Protein AF-A0A376MGI1-F1 (afdb_monomer_lite)

Organism: Escherichia coli (NCBI:txid562)

Foldseek 3Di:
DDDDDPDDDDDDDPDPVVPPPPPDDDDDDQQNLWDAAPNDIQRLVLLQFALSDDQDDDPDGDDCPPTHGPRLVVVSVVLSVVCVPDPDNCSVVVSVLVSVLRNVCRPDPPNPPPPSDSPDPCSVVVSVVVVVVVD

Radius of gyration: 25.23 Å; chains: 1; bounding box: 72×74×52 Å

Structure (mmCIF, N/CA/C/O backbone):
data_AF-A0A376MGI1-F1
#
_entry.id   AF-A0A376MGI1-F1
#
loop_
_atom_site.group_PDB
_atom_site.id
_atom_site.type_symbol
_atom_site.label_atom_id
_atom_site.label_alt_id
_atom_site.label_comp_id
_atom_site.label_asym_id
_atom_site.label_entity_id
_atom_site.label_seq_id
_atom_site.pdbx_PDB_ins_code
_atom_site.Cartn_x
_atom_site.Cartn_y
_atom_site.Cartn_z
_atom_site.occupancy
_atom_site.B_iso_or_equiv
_atom_site.auth_seq_id
_atom_site.auth_comp_id
_atom_site.auth_asym_id
_atom_site.auth_atom_id
_atom_site.pdbx_PDB_model_num
ATOM 1 N N . MET A 1 1 ? -50.496 -56.665 36.891 1.00 44.97 1 MET A N 1
ATOM 2 C CA . MET A 1 1 ? -49.999 -56.369 35.525 1.00 44.97 1 MET A CA 1
ATOM 3 C C . MET A 1 1 ? -49.171 -55.085 35.557 1.00 44.97 1 MET A C 1
ATOM 5 O O . MET A 1 1 ? -49.685 -54.102 36.083 1.00 44.97 1 MET A O 1
ATOM 9 N N . PRO A 1 2 ? -47.913 -55.064 35.078 1.00 45.12 2 PRO A N 1
ATOM 10 C CA . PRO A 1 2 ? -47.077 -53.864 35.123 1.00 45.12 2 PRO A CA 1
ATOM 11 C C . PRO A 1 2 ? -47.421 -52.908 33.966 1.00 45.12 2 PRO A C 1
ATOM 13 O O . PRO A 1 2 ? -47.577 -53.330 32.823 1.00 45.12 2 PRO A O 1
ATOM 16 N N . LYS A 1 3 ? -47.558 -51.608 34.260 1.00 54.72 3 LYS A N 1
ATOM 17 C CA . LYS A 1 3 ? -47.821 -50.556 33.262 1.00 54.72 3 LYS A CA 1
ATOM 18 C C . LYS A 1 3 ? -46.519 -50.180 32.545 1.00 54.72 3 LYS A C 1
ATOM 20 O O . LYS A 1 3 ? -45.607 -49.636 33.162 1.00 54.72 3 LYS A O 1
ATOM 25 N N . HIS A 1 4 ? -46.447 -50.446 31.242 1.00 54.50 4 HIS A N 1
ATOM 26 C CA . HIS A 1 4 ? -45.302 -50.113 30.394 1.00 54.50 4 HIS A CA 1
ATOM 27 C C . HIS A 1 4 ? -45.277 -48.598 30.115 1.00 54.50 4 HIS A C 1
ATOM 2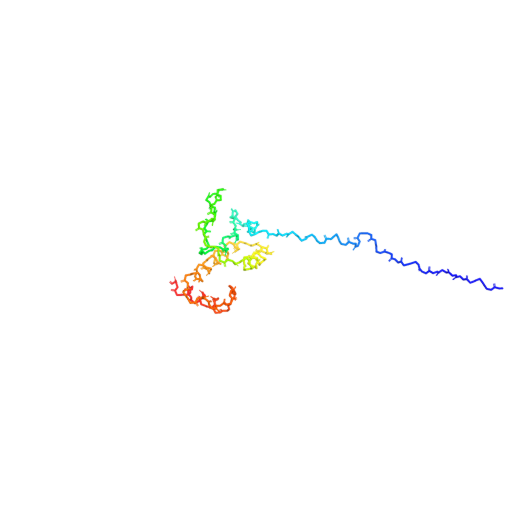9 O O . HIS A 1 4 ? -46.137 -48.070 29.413 1.00 54.50 4 HIS A O 1
ATOM 35 N N . ASN A 1 5 ? -44.314 -47.872 30.685 1.00 57.91 5 ASN A N 1
ATOM 36 C CA . ASN A 1 5 ? -44.209 -46.420 30.530 1.00 57.91 5 ASN A CA 1
ATOM 37 C C . ASN A 1 5 ? -43.333 -46.080 29.310 1.00 57.91 5 ASN A C 1
ATOM 39 O O . ASN A 1 5 ? -42.115 -45.958 29.413 1.00 57.91 5 ASN A O 1
ATOM 43 N N . THR A 1 6 ? -43.933 -45.949 28.127 1.00 62.78 6 THR A N 1
ATOM 44 C CA . THR A 1 6 ? -43.219 -45.592 26.887 1.00 62.78 6 THR A CA 1
ATOM 45 C C . THR A 1 6 ? -43.090 -44.074 26.731 1.00 62.78 6 THR A C 1
ATOM 47 O O . THR A 1 6 ? -43.667 -43.479 25.820 1.00 62.78 6 THR A O 1
ATOM 50 N N . ARG A 1 7 ? -42.324 -43.406 27.601 1.00 62.69 7 ARG A N 1
ATOM 51 C CA . ARG A 1 7 ? -41.911 -42.014 27.344 1.00 62.69 7 ARG A CA 1
ATOM 52 C C . ARG A 1 7 ? -40.651 -42.004 26.481 1.00 62.69 7 ARG A C 1
ATOM 54 O O . ARG A 1 7 ? -39.537 -42.078 26.990 1.00 62.69 7 ARG A O 1
ATOM 61 N N . LYS A 1 8 ? -40.826 -41.888 25.161 1.00 65.38 8 LYS A N 1
ATOM 62 C CA . LYS A 1 8 ? -39.717 -41.562 24.251 1.00 65.38 8 LYS A CA 1
ATOM 63 C C . LYS A 1 8 ? -39.241 -40.132 24.551 1.00 65.38 8 LYS A C 1
ATOM 65 O O . LYS A 1 8 ? -40.058 -39.212 24.604 1.00 65.38 8 LYS A O 1
ATOM 70 N N . ARG A 1 9 ? -37.934 -39.940 24.768 1.00 63.72 9 ARG A N 1
ATOM 71 C CA . ARG A 1 9 ? -37.318 -38.605 24.889 1.00 63.72 9 ARG A CA 1
ATOM 72 C C . ARG A 1 9 ? -37.579 -37.826 23.594 1.00 63.72 9 ARG A C 1
ATOM 74 O O . ARG A 1 9 ? -37.265 -38.323 22.517 1.00 63.72 9 ARG A O 1
ATOM 81 N N . LYS A 1 10 ? -38.156 -36.624 23.691 1.00 68.81 10 LYS A N 1
ATOM 82 C CA . LYS A 1 10 ? -38.244 -35.691 22.557 1.00 68.81 10 LYS A CA 1
ATOM 83 C C . LYS A 1 10 ? -36.857 -35.085 22.329 1.00 68.81 10 LYS A C 1
ATOM 85 O O . LYS A 1 10 ? -36.220 -34.657 23.289 1.00 68.81 10 LYS A O 1
ATOM 90 N N . TYR A 1 11 ? -36.391 -35.072 21.085 1.00 68.94 11 TYR A N 1
ATOM 91 C CA . TYR A 1 11 ? -35.128 -34.438 20.704 1.00 68.94 11 TYR A CA 1
ATOM 92 C C . TYR A 1 11 ? -35.233 -32.924 20.927 1.00 68.94 11 TYR A C 1
ATOM 94 O O . TYR A 1 11 ? -36.245 -32.316 20.573 1.00 68.94 11 TYR A O 1
ATOM 102 N N . LEU A 1 12 ? -34.204 -32.317 21.519 1.00 70.94 12 LEU A N 1
ATOM 103 C CA . LEU A 1 12 ? -34.102 -30.863 21.621 1.00 70.94 12 LEU A CA 1
ATOM 104 C C . LEU A 1 12 ? -33.803 -30.310 20.226 1.00 70.94 12 LEU A C 1
ATOM 106 O O . LEU A 1 12 ? -32.715 -30.518 19.694 1.00 70.94 12 LEU A O 1
ATOM 110 N N . LEU A 1 13 ? -34.774 -29.625 19.626 1.00 72.12 13 LEU A N 1
ATOM 111 C CA . LEU A 1 13 ? -34.514 -28.815 18.442 1.00 72.12 13 LEU A CA 1
ATOM 112 C C . LEU A 1 13 ? -33.731 -27.571 18.889 1.00 72.12 13 LEU A C 1
ATOM 114 O O . LEU A 1 13 ? -34.149 -26.931 19.859 1.00 72.12 13 LEU A O 1
ATOM 118 N N . PRO A 1 14 ? -32.617 -27.213 18.224 1.00 66.94 14 PRO A N 1
ATOM 119 C CA . PRO A 1 14 ? -31.917 -25.970 18.513 1.00 66.94 14 PRO A CA 1
ATOM 120 C C . PRO A 1 14 ? -32.906 -24.808 18.418 1.00 66.94 14 PRO A C 1
ATOM 122 O O . PRO A 1 14 ? -33.615 -24.669 17.418 1.00 66.94 14 PRO A O 1
ATOM 125 N N . GLY A 1 15 ? -32.986 -23.983 19.465 1.00 72.75 15 GLY A N 1
ATOM 126 C CA . GLY A 1 15 ? -33.787 -22.765 19.409 1.00 72.75 15 GLY A CA 1
ATOM 127 C C . GLY A 1 15 ? -33.344 -21.930 18.209 1.00 72.75 15 GLY A C 1
ATOM 128 O O . GLY A 1 15 ? -32.150 -21.852 17.933 1.00 72.75 15 GLY A O 1
ATOM 129 N N . LYS A 1 16 ? -34.281 -21.298 17.491 1.00 63.38 16 LYS A N 1
ATOM 130 C CA . LYS A 1 16 ? -33.982 -20.481 16.294 1.00 63.38 16 LYS A CA 1
ATOM 131 C C . LYS A 1 16 ? -32.884 -19.430 16.543 1.00 63.38 16 LYS A C 1
ATOM 133 O O . LYS A 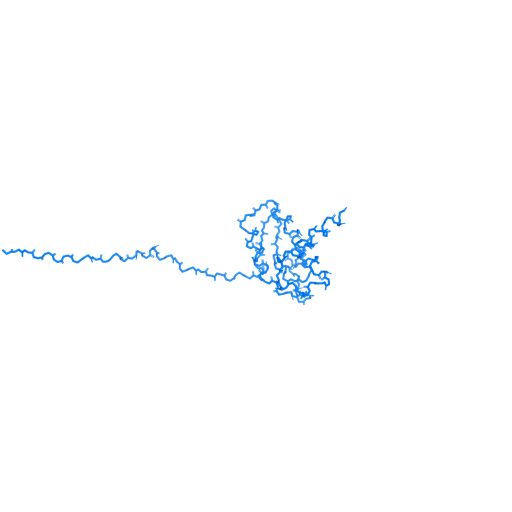1 16 ? -32.178 -19.053 15.621 1.00 63.38 16 LYS A O 1
ATOM 138 N N . ASN A 1 17 ? -32.692 -19.043 17.801 1.00 64.25 17 ASN A N 1
ATOM 139 C CA . ASN A 1 17 ? -31.689 -18.100 18.294 1.00 64.25 17 ASN A CA 1
ATOM 140 C C . ASN A 1 17 ? -30.245 -18.660 18.274 1.00 64.25 17 ASN A C 1
ATOM 142 O O . ASN A 1 17 ? -29.297 -17.888 18.356 1.00 64.25 17 ASN A O 1
ATOM 146 N N . LEU A 1 18 ? -30.067 -19.987 18.180 1.00 59.94 18 LEU A N 1
ATOM 147 C CA . LEU A 1 18 ? -28.770 -20.668 18.010 1.00 59.94 18 LEU A CA 1
ATOM 148 C C . LEU A 1 18 ? -28.354 -20.772 16.537 1.00 59.94 18 LEU A C 1
ATOM 150 O O . LEU A 1 18 ? -27.206 -21.100 16.240 1.00 59.94 18 LEU A O 1
ATOM 154 N N . ILE A 1 19 ? -29.271 -20.488 15.608 1.00 62.25 19 ILE A N 1
ATOM 155 C CA . ILE A 1 19 ? -28.952 -20.354 14.190 1.00 62.25 19 ILE A CA 1
ATOM 156 C C . ILE A 1 19 ? -28.291 -18.984 14.047 1.00 62.25 19 ILE A C 1
ATOM 158 O O . ILE A 1 19 ? -28.958 -17.978 13.812 1.00 62.25 19 ILE A O 1
ATOM 162 N N . LYS A 1 20 ? -26.971 -18.948 14.271 1.00 63.38 20 LYS A N 1
ATOM 163 C CA . LYS A 1 20 ? -26.107 -17.798 13.981 1.00 63.38 20 LYS A CA 1
ATOM 164 C C . LYS A 1 20 ? -26.535 -17.270 12.609 1.00 63.38 20 LYS A C 1
ATOM 166 O O . LYS A 1 20 ? -26.518 -18.037 11.643 1.00 63.38 20 LYS A O 1
ATOM 171 N N . GLY A 1 21 ? -27.015 -16.023 12.553 1.00 62.12 21 GLY A N 1
ATOM 172 C CA . GLY A 1 21 ? -27.482 -15.410 11.310 1.00 62.12 21 GLY A CA 1
ATOM 173 C C . GLY A 1 21 ? -26.465 -15.684 10.207 1.00 62.12 21 GLY A C 1
ATOM 174 O O . GLY A 1 21 ? -25.263 -15.619 10.476 1.00 62.12 21 GLY A O 1
ATOM 175 N N . LYS A 1 22 ? -26.944 -16.096 9.022 1.00 63.16 22 LYS A N 1
ATOM 176 C CA . LYS A 1 22 ? -26.085 -16.447 7.882 1.00 63.16 22 LYS A CA 1
ATOM 177 C C . LYS A 1 22 ? -24.987 -15.394 7.781 1.00 63.16 22 LYS A C 1
ATOM 179 O O . LYS A 1 22 ? -25.306 -14.217 7.649 1.00 63.16 22 LYS A O 1
ATOM 184 N N . ALA A 1 23 ? -23.732 -15.816 7.919 1.00 62.72 23 ALA A N 1
ATOM 185 C CA . ALA A 1 23 ? -22.601 -14.916 7.789 1.00 62.72 23 ALA A CA 1
ATOM 186 C C . ALA A 1 23 ? -22.723 -14.208 6.434 1.00 62.72 23 ALA A C 1
ATOM 188 O O . ALA A 1 23 ? -22.724 -14.857 5.388 1.00 62.72 23 ALA A O 1
ATOM 189 N N . GLU A 1 24 ? -22.921 -12.894 6.461 1.00 64.12 24 GLU A N 1
ATOM 190 C CA . GLU A 1 24 ? -23.022 -12.085 5.256 1.00 64.12 24 GLU A CA 1
ATOM 191 C C . GLU A 1 24 ? -21.602 -11.710 4.838 1.00 64.12 24 GLU A C 1
ATOM 193 O O . GLU A 1 24 ? -20.908 -10.965 5.531 1.00 64.12 24 GLU A O 1
ATOM 198 N N . VAL A 1 25 ? -21.142 -12.261 3.716 1.00 66.31 25 VAL A N 1
ATOM 199 C CA . VAL A 1 25 ? -19.853 -11.887 3.133 1.00 66.31 25 VAL A CA 1
ATOM 200 C C . VAL A 1 25 ? -20.071 -10.621 2.313 1.00 66.31 25 VAL A C 1
ATOM 202 O O . VAL A 1 25 ? -20.515 -10.688 1.169 1.00 66.31 25 VAL A O 1
ATOM 205 N N . LYS A 1 26 ? -19.770 -9.453 2.887 1.00 59.69 26 LYS A N 1
ATOM 206 C CA . LYS A 1 26 ? -19.714 -8.208 2.112 1.00 59.69 26 LYS A CA 1
ATOM 207 C C . LYS A 1 26 ? -18.405 -8.156 1.336 1.00 59.69 26 LYS A C 1
ATOM 209 O O . LYS A 1 26 ? -17.322 -8.157 1.921 1.00 59.69 26 LYS A O 1
ATOM 214 N N . THR A 1 27 ? -18.496 -8.109 0.011 1.00 75.69 27 THR A N 1
ATOM 215 C CA . THR A 1 27 ? -17.333 -7.892 -0.850 1.00 75.69 27 THR A CA 1
ATOM 216 C C . THR A 1 27 ? -16.835 -6.463 -0.654 1.00 75.69 27 THR A C 1
ATOM 218 O O . THR A 1 27 ? -17.457 -5.515 -1.118 1.00 75.69 27 THR A O 1
ATOM 221 N N . LEU A 1 28 ? -15.715 -6.294 0.050 1.00 84.88 28 LEU A N 1
ATOM 222 C CA . LEU A 1 28 ? -15.089 -4.984 0.225 1.00 84.88 28 LEU A CA 1
ATOM 223 C C . LEU A 1 28 ? -14.294 -4.623 -1.038 1.00 84.88 28 LEU A C 1
ATOM 225 O O . LEU A 1 28 ? -13.335 -5.331 -1.387 1.00 84.88 28 LEU A O 1
ATOM 229 N N . HIS A 1 29 ? -14.683 -3.552 -1.735 1.00 91.25 29 HIS A N 1
ATOM 230 C CA . HIS A 1 29 ? -13.929 -3.030 -2.876 1.00 91.25 29 HIS A CA 1
ATOM 231 C C . HIS A 1 29 ? -12.672 -2.289 -2.403 1.00 91.25 29 HIS A C 1
ATOM 233 O O . HIS A 1 29 ? -12.636 -1.741 -1.306 1.00 91.25 29 HIS A O 1
ATOM 239 N N . LEU A 1 30 ? -11.626 -2.248 -3.240 1.00 92.06 30 LEU A N 1
ATOM 240 C CA . LEU A 1 30 ? -10.374 -1.557 -2.889 1.00 92.06 30 LEU A CA 1
ATOM 241 C C . LEU A 1 30 ? -10.586 -0.057 -2.633 1.00 92.06 30 LEU A C 1
ATOM 243 O O . LEU A 1 30 ? -9.932 0.513 -1.766 1.00 92.06 30 LEU A O 1
ATOM 247 N N . ALA A 1 31 ? -11.520 0.567 -3.358 1.00 90.94 31 ALA A N 1
ATOM 248 C CA . ALA A 1 31 ? -11.885 1.973 -3.181 1.00 90.94 31 ALA A CA 1
ATOM 249 C C . ALA A 1 31 ? -12.460 2.275 -1.783 1.00 90.94 31 ALA A C 1
ATOM 251 O O . ALA A 1 31 ? -12.326 3.398 -1.296 1.00 90.94 31 ALA A O 1
ATOM 252 N N . ASP A 1 32 ? -13.043 1.265 -1.133 1.00 92.88 32 ASP A N 1
ATOM 253 C CA . ASP A 1 32 ? -13.659 1.371 0.191 1.00 92.88 32 ASP A CA 1
ATOM 254 C C . ASP A 1 32 ? -12.679 1.016 1.322 1.00 92.88 32 ASP A C 1
ATOM 256 O O . ASP A 1 32 ? -12.987 1.201 2.498 1.00 92.88 32 ASP A O 1
ATOM 260 N N . MET A 1 33 ? -11.476 0.525 0.993 1.00 95.06 33 MET A N 1
ATOM 261 C CA . MET A 1 33 ? -10.432 0.219 1.973 1.00 95.06 33 MET A CA 1
ATOM 262 C C . MET A 1 33 ? -9.767 1.507 2.439 1.00 95.06 33 MET A C 1
ATOM 264 O O . MET A 1 33 ? -8.779 1.988 1.873 1.00 95.06 33 MET A O 1
ATOM 268 N N . VAL A 1 34 ? -10.357 2.090 3.474 1.00 95.00 34 VAL A N 1
ATOM 269 C CA . VAL A 1 34 ? -9.942 3.364 4.045 1.00 95.00 34 VAL A CA 1
ATOM 270 C C . 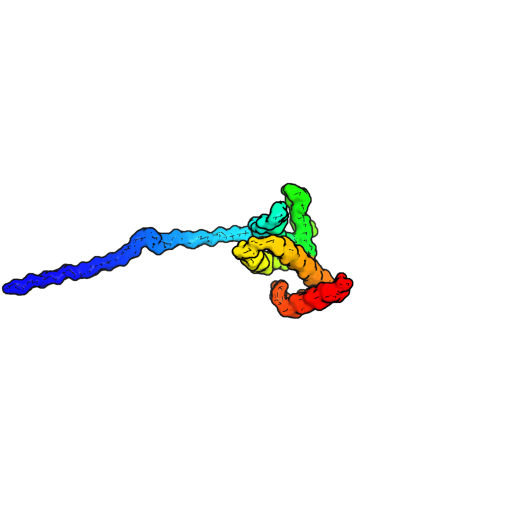VAL A 1 34 ? -9.838 3.244 5.560 1.00 95.00 34 VAL A C 1
ATOM 272 O O . VAL A 1 34 ? -10.674 2.607 6.198 1.00 95.00 34 VAL A O 1
ATOM 275 N N . ILE A 1 35 ? -8.812 3.869 6.136 1.00 94.69 35 ILE A N 1
ATOM 276 C CA . ILE A 1 35 ? -8.656 4.025 7.586 1.00 94.69 35 ILE A CA 1
ATOM 277 C C . ILE A 1 35 ? -8.526 5.515 7.900 1.00 94.69 35 ILE A C 1
ATOM 279 O O . ILE A 1 35 ? -7.778 6.228 7.234 1.00 94.69 35 ILE A O 1
ATOM 283 N N . CYS A 1 36 ? -9.229 5.983 8.929 1.00 92.62 36 CYS A N 1
ATOM 284 C CA . CYS A 1 36 ? -9.103 7.348 9.436 1.00 92.62 36 CYS A CA 1
ATOM 285 C C . CYS A 1 36 ? -8.242 7.354 10.704 1.00 92.62 36 CYS A C 1
ATOM 287 O O . CYS A 1 36 ? -8.576 6.677 11.675 1.00 92.62 36 CYS A O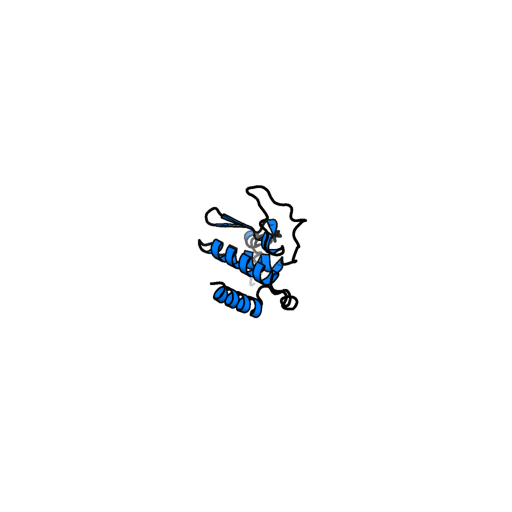 1
ATOM 289 N N . VAL A 1 37 ? -7.150 8.123 10.708 1.00 90.94 37 VAL A N 1
ATOM 290 C CA . VAL A 1 37 ? -6.214 8.230 11.842 1.00 90.94 37 VAL A CA 1
ATOM 291 C C . VAL A 1 37 ? -5.831 9.689 12.037 1.00 90.94 37 VAL A C 1
ATOM 293 O O . VAL A 1 37 ? -5.325 10.307 11.107 1.00 90.94 37 VAL A O 1
ATOM 296 N N . ASN A 1 38 ? -6.045 10.248 13.232 1.00 84.88 38 ASN A N 1
ATOM 297 C CA . ASN A 1 38 ? -5.638 11.619 13.587 1.00 84.88 38 ASN A CA 1
ATOM 298 C C . ASN A 1 38 ? -6.053 12.683 12.545 1.00 84.88 38 ASN A C 1
ATOM 300 O O . ASN A 1 38 ? -5.258 13.535 12.158 1.00 84.88 38 ASN A O 1
ATOM 304 N N . GLY A 1 39 ? -7.284 12.596 12.025 1.00 84.62 39 GLY A N 1
ATOM 305 C CA . GLY A 1 39 ? -7.798 13.508 10.990 1.00 84.62 39 GLY A CA 1
ATOM 306 C C . GLY A 1 39 ? -7.275 13.251 9.569 1.00 84.62 39 GLY A C 1
ATOM 307 O O . GLY A 1 39 ? -7.738 13.890 8.628 1.00 84.62 39 GLY A O 1
ATOM 308 N N . SER A 1 40 ? -6.361 12.296 9.389 1.00 87.06 40 SER A N 1
ATOM 309 C CA . SER A 1 40 ? -5.851 11.865 8.085 1.00 87.06 40 SER A CA 1
ATOM 310 C C . SER A 1 40 ? -6.614 10.651 7.560 1.00 87.06 40 SER A C 1
ATOM 312 O O . SER A 1 40 ? -6.992 9.757 8.318 1.00 87.06 40 SER A O 1
ATOM 314 N N . ILE A 1 41 ? -6.816 10.610 6.242 1.00 93.00 41 ILE A N 1
ATOM 315 C CA . ILE A 1 41 ? -7.518 9.527 5.548 1.00 93.00 41 ILE A CA 1
ATOM 316 C C . ILE A 1 41 ? -6.494 8.694 4.775 1.00 93.00 41 ILE A C 1
ATOM 318 O O . ILE A 1 41 ? -5.934 9.146 3.775 1.00 93.00 41 ILE A O 1
ATOM 322 N N . LEU A 1 42 ? -6.277 7.460 5.219 1.00 94.94 42 LEU A N 1
ATOM 323 C CA . LEU A 1 42 ? -5.373 6.495 4.602 1.00 94.94 42 LEU A CA 1
ATOM 324 C C . LEU A 1 42 ? -6.164 5.670 3.583 1.00 94.94 42 LEU A C 1
ATOM 326 O O . LEU A 1 42 ? -7.050 4.906 3.959 1.00 94.94 42 LEU A O 1
ATOM 330 N N . ARG A 1 43 ? -5.888 5.855 2.289 1.00 95.25 43 ARG A N 1
ATOM 331 C CA . ARG A 1 43 ? -6.643 5.248 1.179 1.00 95.25 43 ARG A CA 1
ATOM 332 C C . ARG A 1 43 ? -5.836 4.160 0.491 1.00 95.25 43 ARG A C 1
ATOM 334 O O . ARG A 1 43 ? -4.944 4.452 -0.304 1.00 95.25 43 ARG A O 1
ATOM 341 N N . PHE A 1 44 ? -6.209 2.914 0.729 1.00 96.31 44 PHE A N 1
ATOM 342 C CA . PHE A 1 44 ? -5.429 1.762 0.295 1.00 96.31 44 PHE A CA 1
ATOM 343 C C . PHE A 1 44 ? -5.521 1.488 -1.213 1.00 96.31 44 PHE A C 1
ATOM 345 O O . PHE A 1 44 ? -4.606 0.896 -1.776 1.00 96.31 44 PHE A O 1
ATOM 352 N N . GLU A 1 45 ? -6.555 1.997 -1.894 1.00 95.69 45 GLU A N 1
ATOM 353 C CA . GLU A 1 45 ? -6.708 1.927 -3.358 1.00 95.69 45 GLU A CA 1
ATOM 354 C C . GLU A 1 45 ? -5.437 2.358 -4.113 1.00 95.69 45 GLU A C 1
ATOM 356 O O . GLU A 1 45 ? -5.108 1.781 -5.146 1.00 95.69 45 GLU A O 1
ATOM 361 N N . ARG A 1 46 ? -4.670 3.322 -3.580 1.00 95.62 46 ARG A N 1
ATOM 362 C CA . ARG A 1 46 ? -3.451 3.814 -4.243 1.00 95.62 46 ARG A CA 1
ATOM 363 C C . ARG A 1 46 ? -2.388 2.736 -4.450 1.00 95.62 46 ARG A C 1
ATOM 365 O O . ARG A 1 46 ? -1.639 2.835 -5.412 1.00 95.62 46 ARG A O 1
ATOM 372 N N . PHE A 1 47 ? -2.337 1.718 -3.589 1.00 95.44 47 PHE A N 1
ATOM 373 C CA . PHE A 1 47 ? -1.372 0.621 -3.690 1.00 95.44 47 PHE A CA 1
ATOM 374 C C . PHE A 1 47 ? -1.647 -0.318 -4.867 1.00 95.44 47 PHE A C 1
ATOM 376 O O . PHE A 1 47 ? -0.789 -1.128 -5.204 1.00 95.44 47 PHE A O 1
ATOM 383 N N . ALA A 1 48 ? -2.821 -0.226 -5.501 1.00 93.94 48 ALA A N 1
ATOM 384 C CA . ALA A 1 48 ? -3.105 -0.970 -6.723 1.00 93.94 48 ALA A CA 1
ATOM 385 C C . ALA A 1 48 ? -2.329 -0.424 -7.934 1.00 93.94 48 ALA A C 1
ATOM 387 O O . ALA A 1 48 ? -2.096 -1.165 -8.884 1.00 93.94 48 ALA A O 1
ATOM 388 N N . PHE A 1 49 ? -1.908 0.843 -7.896 1.00 94.62 49 PHE A N 1
ATOM 389 C CA . PHE A 1 49 ? -1.291 1.528 -9.028 1.00 94.62 49 PHE A CA 1
ATOM 390 C C . PHE A 1 49 ? 0.218 1.712 -8.850 1.00 94.62 49 PHE A C 1
ATOM 392 O O . PHE A 1 49 ? 0.711 1.856 -7.726 1.00 94.62 49 PHE A O 1
ATOM 399 N N . LYS A 1 50 ? 0.940 1.779 -9.974 1.00 92.88 50 LYS A N 1
ATOM 400 C CA . LYS A 1 50 ? 2.388 2.022 -9.996 1.00 92.88 50 LYS A CA 1
ATOM 401 C C . LYS A 1 50 ? 2.749 3.330 -9.281 1.00 92.88 50 LYS A C 1
ATOM 403 O O . LYS A 1 50 ? 2.100 4.357 -9.478 1.00 92.88 50 LYS A O 1
ATOM 408 N N . SER A 1 51 ? 3.783 3.282 -8.448 1.00 92.25 51 SER A N 1
ATOM 409 C CA . SER A 1 51 ? 4.334 4.382 -7.649 1.00 92.25 51 SER A CA 1
ATOM 410 C C . SER A 1 51 ? 3.369 4.983 -6.616 1.00 92.25 51 SER A C 1
ATOM 412 O O . SER A 1 51 ? 3.634 6.059 -6.062 1.00 92.25 51 SER A O 1
ATOM 414 N N . CYS A 1 52 ? 2.257 4.304 -6.309 1.00 95.25 52 CYS A N 1
ATOM 415 C CA . CYS A 1 52 ? 1.273 4.731 -5.312 1.00 95.25 52 CYS A CA 1
ATOM 416 C C . CYS A 1 52 ? 0.853 6.205 -5.488 1.00 95.25 52 CYS A C 1
ATOM 418 O O . CYS A 1 52 ? 1.138 7.034 -4.610 1.00 95.25 52 CYS A O 1
ATOM 420 N N . PRO A 1 53 ? 0.204 6.587 -6.598 1.00 95.38 53 PRO A N 1
ATOM 421 C CA . PRO A 1 53 ? -0.142 7.970 -6.879 1.00 95.38 53 PRO A CA 1
ATOM 422 C C . PRO A 1 53 ? -1.174 8.493 -5.877 1.00 95.38 53 PRO A C 1
ATOM 424 O O . PRO A 1 53 ? -1.939 7.746 -5.265 1.00 95.38 53 PRO A O 1
ATOM 427 N N . VAL A 1 54 ? -1.200 9.809 -5.689 1.00 94.12 54 VAL A N 1
ATOM 428 C CA . VAL A 1 54 ? -2.234 10.444 -4.870 1.00 94.12 54 VAL A CA 1
ATOM 429 C C . VAL A 1 54 ? -3.532 10.480 -5.676 1.00 94.12 54 VAL A C 1
ATOM 431 O O . VAL A 1 54 ? -3.621 11.166 -6.690 1.00 94.12 54 VAL A O 1
ATOM 434 N N . LEU A 1 55 ? -4.549 9.752 -5.211 1.00 93.19 55 LEU A N 1
ATOM 435 C CA . LEU A 1 55 ? -5.827 9.609 -5.920 1.00 93.19 55 LEU A CA 1
ATOM 436 C C . LEU A 1 55 ? -6.843 10.714 -5.610 1.00 93.19 55 LEU A C 1
ATOM 438 O O . LEU A 1 55 ? -7.923 10.731 -6.189 1.00 93.19 55 LEU A O 1
ATOM 442 N N . PHE A 1 56 ? -6.540 11.618 -4.679 1.00 91.38 56 PHE A N 1
ATOM 443 C CA . PHE A 1 56 ? -7.456 12.672 -4.249 1.00 91.38 56 PHE A CA 1
ATOM 444 C C . PHE A 1 56 ? -6.722 14.000 -4.105 1.00 91.38 56 PHE A C 1
ATOM 446 O O . PHE A 1 56 ? -5.662 14.071 -3.489 1.00 91.38 56 PHE A O 1
ATOM 453 N N . ARG A 1 57 ? -7.313 15.070 -4.636 1.00 89.00 57 ARG A N 1
ATOM 454 C CA . ARG A 1 57 ? -6.890 16.451 -4.378 1.00 89.00 57 ARG A CA 1
ATOM 455 C C . ARG A 1 57 ? -8.008 17.132 -3.594 1.00 89.00 57 ARG A C 1
ATOM 457 O O . ARG A 1 57 ? -9.037 17.496 -4.161 1.00 89.00 57 ARG A O 1
ATOM 464 N N . GLY A 1 58 ? -7.840 17.219 -2.273 1.00 87.06 58 GLY A N 1
ATOM 465 C CA . GLY A 1 58 ? -8.931 17.573 -1.361 1.00 87.06 58 GLY A CA 1
ATOM 466 C C . GLY A 1 58 ? -10.063 16.544 -1.438 1.00 87.06 58 GLY A C 1
ATOM 467 O O . GLY A 1 58 ? -9.826 15.343 -1.317 1.00 87.06 58 GLY A O 1
ATOM 468 N N . PHE A 1 59 ? -11.288 17.005 -1.694 1.00 85.50 59 PHE A N 1
ATOM 469 C CA . PHE A 1 59 ? -12.464 16.135 -1.839 1.00 85.50 59 PHE A CA 1
ATOM 470 C C . PHE A 1 59 ? -12.615 15.520 -3.238 1.00 85.50 59 PHE A C 1
ATOM 472 O O . PHE A 1 59 ? -13.423 14.611 -3.425 1.00 85.50 59 PHE A O 1
ATOM 479 N N . ARG A 1 60 ? -11.853 15.990 -4.234 1.00 90.62 60 ARG A N 1
ATOM 480 C CA . ARG A 1 60 ? -11.995 15.541 -5.623 1.00 90.62 60 ARG A CA 1
ATOM 481 C 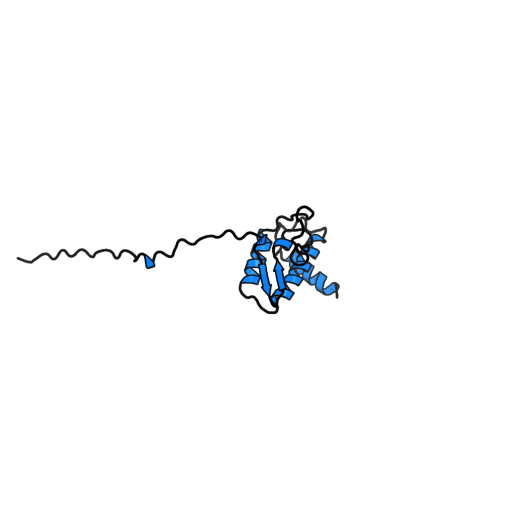C . ARG A 1 60 ? -11.150 14.294 -5.878 1.00 90.62 60 ARG A C 1
ATOM 483 O O . ARG A 1 60 ? -9.925 14.349 -5.744 1.00 90.62 60 ARG A O 1
ATOM 490 N N . LYS A 1 61 ? -11.795 13.199 -6.298 1.00 91.88 61 LYS A N 1
ATOM 491 C CA . LYS A 1 61 ? -11.107 12.004 -6.809 1.00 91.88 61 LYS A CA 1
ATOM 492 C C . LYS A 1 61 ? -10.478 12.321 -8.168 1.00 91.88 61 LYS A C 1
ATOM 494 O O . LYS A 1 61 ? -11.115 12.920 -9.035 1.00 91.88 61 LYS A O 1
ATOM 499 N N . VAL A 1 62 ? -9.212 11.960 -8.317 1.00 92.88 62 VAL A N 1
ATOM 500 C CA . VAL A 1 62 ? -8.451 12.046 -9.562 1.00 92.88 62 VAL A CA 1
ATOM 501 C C . VAL A 1 62 ? -8.823 10.852 -10.434 1.00 92.88 62 VAL A C 1
ATOM 503 O O . VAL A 1 62 ? -9.043 9.752 -9.928 1.00 92.88 62 VAL A O 1
ATOM 506 N N . GLU A 1 63 ? -8.901 11.068 -11.744 1.00 91.69 63 GLU A N 1
ATOM 507 C CA . GLU A 1 63 ? -9.168 9.995 -12.693 1.00 91.69 63 GLU A CA 1
ATOM 508 C C . GLU A 1 63 ? -8.029 8.969 -12.673 1.00 91.69 63 GLU A C 1
ATOM 510 O O . GLU A 1 63 ? -6.852 9.325 -12.767 1.00 91.69 63 GLU A O 1
ATOM 515 N N . THR A 1 64 ? -8.382 7.694 -12.510 1.00 90.81 64 THR A N 1
ATOM 516 C CA . THR A 1 64 ? -7.414 6.600 -12.372 1.00 90.81 64 THR A CA 1
ATOM 517 C C . THR A 1 64 ? -6.981 6.000 -13.706 1.00 90.81 64 THR A C 1
ATOM 519 O O . THR A 1 64 ? -6.034 5.226 -13.726 1.00 90.81 64 THR A O 1
ATOM 522 N N . SER A 1 65 ? -7.639 6.360 -14.814 1.00 90.62 65 SER A N 1
ATOM 523 C CA . SER A 1 65 ? -7.350 5.863 -16.172 1.00 90.62 65 SER A CA 1
ATOM 524 C C . SER A 1 65 ? -5.923 6.168 -16.640 1.00 90.62 65 SER A C 1
ATOM 526 O O . SER A 1 65 ? -5.356 5.419 -17.426 1.00 90.62 65 SER A O 1
ATOM 528 N N . GLN A 1 66 ? -5.327 7.243 -16.121 1.00 90.88 66 GLN A N 1
ATOM 529 C CA . GLN A 1 66 ? -3.948 7.646 -16.404 1.00 90.88 66 GLN A CA 1
ATOM 530 C C . GLN A 1 66 ? -2.892 6.852 -15.615 1.00 90.88 66 GLN A C 1
ATOM 532 O O . GLN A 1 66 ? -1.700 7.013 -15.868 1.00 90.88 66 GLN A O 1
ATOM 537 N N . PHE A 1 67 ? -3.294 6.049 -14.623 1.00 93.50 67 PHE A N 1
ATOM 538 C CA . PHE A 1 67 ? -2.369 5.301 -13.776 1.00 93.50 67 PHE A CA 1
ATOM 539 C C . PHE A 1 67 ? -2.284 3.838 -14.212 1.00 93.50 67 PHE A C 1
ATOM 541 O O . PHE A 1 67 ? -3.290 3.197 -14.506 1.00 93.50 67 PHE A O 1
ATOM 548 N N . THR A 1 68 ? -1.073 3.285 -14.195 1.00 93.12 68 THR A N 1
ATOM 549 C CA . THR A 1 68 ? -0.842 1.867 -14.484 1.00 93.12 68 THR A CA 1
ATOM 550 C C . THR A 1 68 ? -1.317 1.000 -13.318 1.00 93.12 68 THR A C 1
ATOM 552 O O . THR A 1 68 ? -0.780 1.108 -12.216 1.00 93.12 68 THR A O 1
ATOM 555 N N . ASP A 1 69 ? -2.306 0.135 -13.557 1.00 91.69 69 ASP A N 1
ATOM 556 C CA . ASP A 1 69 ? -2.746 -0.888 -12.600 1.00 91.69 69 ASP A CA 1
ATOM 557 C C . ASP A 1 69 ? -1.732 -2.041 -12.548 1.00 91.69 69 ASP A C 1
ATOM 559 O O . ASP A 1 69 ? -1.449 -2.696 -13.553 1.00 91.69 69 ASP A O 1
ATOM 563 N N . MET A 1 70 ? -1.205 -2.294 -11.353 1.00 90.81 70 MET A N 1
ATOM 564 C CA . MET A 1 70 ? -0.192 -3.313 -11.080 1.00 90.81 70 MET A CA 1
ATOM 565 C C . MET A 1 70 ? -0.804 -4.620 -10.554 1.00 90.81 70 MET A C 1
ATOM 567 O O . MET A 1 70 ? -0.080 -5.527 -10.146 1.00 90.81 70 MET A O 1
ATOM 571 N N . LYS A 1 71 ? -2.140 -4.735 -10.545 1.00 89.94 71 LYS A N 1
ATOM 572 C CA . LYS A 1 71 ? -2.912 -5.930 -10.161 1.00 89.94 71 LYS A CA 1
ATOM 573 C C . LYS A 1 71 ? -2.637 -6.429 -8.734 1.00 89.94 71 LYS A C 1
ATOM 575 O O . LYS A 1 71 ? -2.838 -7.603 -8.427 1.00 89.94 71 LYS A O 1
ATOM 580 N N . ARG A 1 72 ? -2.266 -5.529 -7.816 1.00 90.25 72 ARG A N 1
ATOM 581 C CA . ARG A 1 72 ? -1.850 -5.829 -6.423 1.00 90.25 72 ARG A CA 1
ATOM 582 C C . ARG A 1 72 ? -2.996 -6.030 -5.431 1.00 90.25 72 ARG A C 1
ATOM 584 O O . ARG A 1 72 ? -2.831 -5.826 -4.233 1.00 90.25 72 ARG A O 1
ATOM 591 N N . SER A 1 73 ? -4.187 -6.396 -5.899 1.00 91.25 73 SER A N 1
ATOM 592 C CA . SER A 1 73 ? -5.391 -6.413 -5.053 1.00 91.25 73 SER A CA 1
ATOM 593 C C . SER A 1 73 ? -5.276 -7.316 -3.812 1.00 91.25 73 SER A C 1
ATOM 595 O O . SER A 1 73 ? -5.828 -6.975 -2.765 1.00 91.25 73 SER A O 1
ATOM 597 N N . SER A 1 74 ? -4.539 -8.429 -3.903 1.00 90.62 74 SER A N 1
ATOM 598 C CA . SER A 1 74 ? -4.229 -9.320 -2.777 1.00 90.62 74 SER A CA 1
ATOM 599 C C . SER A 1 74 ? -3.371 -8.620 -1.724 1.00 90.62 74 SER A C 1
ATOM 601 O O . SER A 1 74 ? -3.758 -8.574 -0.558 1.00 90.62 74 SER A O 1
ATOM 603 N N . PHE A 1 75 ? -2.264 -8.007 -2.146 1.00 92.31 75 PHE A N 1
ATOM 604 C CA . PHE A 1 75 ? -1.386 -7.218 -1.288 1.00 92.31 75 PHE A CA 1
ATOM 605 C C . PHE A 1 75 ? -2.158 -6.098 -0.585 1.00 92.31 75 PHE A C 1
ATOM 607 O O . PHE A 1 75 ? -2.104 -6.007 0.640 1.00 92.31 75 PHE A O 1
ATOM 614 N N . VAL A 1 76 ? -2.959 -5.315 -1.325 1.00 94.81 76 VAL A N 1
ATOM 615 C CA . VAL A 1 76 ? -3.772 -4.223 -0.754 1.00 94.81 76 VAL A CA 1
ATOM 616 C C . VAL A 1 76 ? -4.698 -4.731 0.358 1.00 94.81 76 VAL A C 1
ATOM 618 O O . VAL A 1 76 ? -4.803 -4.110 1.416 1.00 94.81 76 VAL A O 1
ATOM 621 N N . ARG A 1 77 ? -5.343 -5.884 0.149 1.00 93.94 77 ARG A N 1
ATOM 622 C CA . ARG A 1 77 ? -6.216 -6.510 1.153 1.00 93.94 77 ARG A CA 1
ATOM 623 C C . ARG A 1 77 ? -5.448 -6.943 2.398 1.00 93.94 77 ARG A C 1
ATOM 625 O O . ARG A 1 77 ? -5.948 -6.743 3.501 1.00 93.94 77 ARG A O 1
ATOM 632 N N . GLN A 1 78 ? -4.255 -7.508 2.229 1.00 93.00 78 GLN A N 1
ATOM 633 C CA . GLN A 1 78 ? -3.420 -7.969 3.339 1.00 93.00 78 GLN A CA 1
ATOM 634 C C . GLN A 1 78 ? -2.951 -6.796 4.210 1.00 93.00 78 GLN A C 1
ATOM 636 O O . GLN A 1 78 ? -3.169 -6.821 5.421 1.00 93.00 78 GLN A O 1
ATOM 641 N N . ILE A 1 79 ? -2.415 -5.722 3.612 1.00 94.56 79 ILE A N 1
ATOM 642 C CA . ILE A 1 79 ? -2.001 -4.534 4.382 1.00 94.56 79 ILE A CA 1
ATOM 643 C C . ILE A 1 79 ? -3.189 -3.829 5.047 1.00 94.56 79 ILE A C 1
ATOM 645 O O . ILE A 1 79 ? -3.059 -3.342 6.168 1.00 94.56 79 ILE A O 1
ATOM 649 N N . TYR A 1 80 ? -4.353 -3.790 4.390 1.00 95.56 80 TYR A N 1
ATOM 650 C CA . TYR A 1 80 ? -5.558 -3.216 4.982 1.00 95.56 80 TYR A CA 1
ATOM 651 C C . TYR A 1 80 ? -6.007 -4.037 6.189 1.00 95.56 80 TYR A C 1
ATOM 653 O O . TYR A 1 80 ? -6.254 -3.471 7.250 1.00 95.56 80 TYR A O 1
ATOM 661 N N . SER A 1 81 ? -6.052 -5.366 6.059 1.00 92.69 81 SER A N 1
ATOM 662 C CA . SER A 1 81 ? -6.386 -6.264 7.168 1.00 92.69 81 SER A CA 1
ATOM 663 C C . SER A 1 81 ? -5.434 -6.064 8.349 1.00 92.69 81 SER A C 1
ATOM 665 O O . SER A 1 81 ? -5.892 -5.920 9.475 1.00 92.69 81 SER A O 1
ATOM 667 N N . LEU A 1 82 ? -4.126 -5.974 8.087 1.00 91.75 82 LEU A N 1
ATOM 668 C CA . LEU A 1 82 ? -3.109 -5.791 9.123 1.00 91.75 82 LEU A CA 1
ATOM 669 C C . LEU A 1 82 ? -3.230 -4.437 9.842 1.00 91.75 82 LEU A C 1
ATOM 671 O O . LEU A 1 82 ? -3.119 -4.363 11.063 1.00 91.75 82 LEU A O 1
ATOM 675 N N . LEU A 1 83 ? -3.434 -3.347 9.096 1.00 92.88 83 LEU A N 1
ATOM 676 C CA . LEU A 1 83 ? -3.462 -1.999 9.674 1.00 92.88 83 LEU A CA 1
ATOM 677 C C . LEU A 1 83 ? -4.820 -1.610 10.270 1.00 92.88 83 LEU A C 1
ATOM 679 O O . LEU A 1 83 ? -4.867 -0.692 11.090 1.00 92.88 83 LEU A O 1
ATOM 683 N N . SER A 1 84 ? -5.907 -2.273 9.866 1.00 91.62 84 SER A N 1
ATOM 684 C CA . SER A 1 84 ? -7.261 -1.992 10.365 1.00 91.62 84 SER A CA 1
ATOM 685 C C . SER A 1 84 ? -7.567 -2.641 11.714 1.00 91.62 84 SER A C 1
ATOM 687 O O . SER A 1 84 ? -8.438 -2.143 12.421 1.00 91.62 84 SER A O 1
ATOM 689 N N . GLU A 1 85 ? -6.843 -3.695 12.100 1.00 88.88 85 GLU A N 1
ATOM 690 C CA . GLU A 1 85 ? -7.114 -4.438 13.337 1.00 88.88 85 GLU A CA 1
ATOM 691 C C . GLU A 1 85 ? -6.838 -3.611 14.603 1.00 88.88 85 GLU A C 1
ATOM 693 O O . GLU A 1 85 ? -7.641 -3.614 15.529 1.00 88.88 85 GLU A O 1
ATOM 698 N N . ASN A 1 86 ? -5.733 -2.858 14.632 1.00 84.44 86 ASN A N 1
ATOM 699 C CA . ASN A 1 86 ? -5.335 -2.037 15.779 1.00 84.44 86 ASN A CA 1
ATOM 700 C C . ASN A 1 86 ? -4.793 -0.684 15.313 1.00 84.44 86 ASN A C 1
ATOM 702 O O . ASN A 1 86 ? -3.583 -0.446 15.243 1.00 84.44 86 ASN A O 1
ATOM 706 N N . VAL A 1 87 ? -5.711 0.215 14.968 1.00 89.44 87 VAL A N 1
ATOM 707 C CA . VAL A 1 87 ? -5.375 1.571 14.534 1.00 89.44 87 VAL A CA 1
ATOM 708 C C . VAL A 1 87 ? -4.798 2.366 15.710 1.00 89.44 87 VAL A C 1
ATOM 710 O O . VAL A 1 87 ? -5.464 2.583 16.718 1.00 89.44 87 VAL A O 1
ATOM 713 N N . THR A 1 88 ? -3.554 2.827 15.573 1.00 90.25 88 THR A N 1
ATOM 714 C CA . THR A 1 88 ? -2.834 3.621 16.582 1.00 90.25 88 THR A CA 1
ATOM 715 C C . THR A 1 88 ? -2.305 4.921 15.978 1.00 90.25 88 THR A C 1
ATOM 717 O O . THR A 1 88 ? -2.356 5.129 14.764 1.00 90.25 88 THR A O 1
ATOM 720 N N . SER A 1 89 ? -1.711 5.786 16.804 1.00 86.69 89 SER A N 1
ATOM 721 C CA . SER A 1 89 ? -1.024 6.998 16.334 1.00 86.69 89 SER A CA 1
ATOM 722 C C . SER A 1 89 ? 0.111 6.710 15.339 1.00 86.69 89 SER A C 1
ATOM 724 O O . SER A 1 89 ? 0.416 7.557 14.502 1.00 86.69 89 SER A O 1
ATOM 726 N N . THR A 1 90 ? 0.706 5.511 15.376 1.00 90.12 90 THR A N 1
ATOM 727 C CA . THR A 1 90 ? 1.799 5.107 14.471 1.00 90.12 90 THR A CA 1
ATOM 728 C C . THR A 1 90 ? 1.318 4.573 13.122 1.00 90.12 90 THR A C 1
ATOM 730 O O . THR A 1 90 ? 2.117 4.457 12.193 1.00 90.12 90 THR A O 1
ATOM 733 N N . THR A 1 91 ? 0.021 4.279 12.974 1.00 93.56 91 THR A N 1
ATOM 734 C CA . THR A 1 91 ? -0.545 3.685 11.753 1.00 93.56 91 THR A CA 1
ATOM 735 C C . THR A 1 91 ? -0.304 4.558 10.522 1.00 93.56 91 THR A C 1
ATOM 737 O O . THR A 1 91 ? 0.039 4.029 9.468 1.00 93.56 91 THR A O 1
ATOM 740 N N . ALA A 1 92 ? -0.402 5.885 10.655 1.00 93.31 92 ALA A N 1
ATOM 741 C CA . ALA A 1 92 ? -0.112 6.809 9.558 1.00 93.31 92 ALA A CA 1
ATOM 742 C C . ALA A 1 92 ? 1.360 6.736 9.112 1.00 93.31 92 ALA A C 1
ATOM 744 O O . ALA A 1 92 ? 1.636 6.655 7.921 1.00 93.31 92 ALA A O 1
ATOM 745 N N . SER A 1 93 ? 2.300 6.678 10.060 1.00 93.06 93 SER A N 1
ATOM 746 C CA . SER A 1 93 ? 3.730 6.540 9.751 1.00 93.06 93 SER A CA 1
ATOM 747 C C . SER A 1 93 ? 4.027 5.214 9.041 1.00 93.06 93 SER A C 1
ATOM 749 O O . SER A 1 93 ? 4.654 5.202 7.985 1.00 93.06 93 SER A O 1
ATOM 751 N N . ARG A 1 94 ? 3.481 4.097 9.546 1.00 93.75 94 ARG A N 1
ATOM 752 C CA . ARG A 1 94 ? 3.615 2.773 8.907 1.00 93.75 94 ARG A CA 1
ATOM 753 C C . ARG A 1 94 ? 3.060 2.767 7.484 1.00 93.75 94 ARG A C 1
ATOM 755 O O . ARG A 1 94 ? 3.675 2.205 6.584 1.00 93.75 94 ARG A O 1
ATOM 762 N N . TYR A 1 95 ? 1.914 3.408 7.279 1.00 95.44 95 TYR A N 1
ATOM 763 C CA . TYR A 1 95 ? 1.296 3.549 5.966 1.00 95.44 95 TYR A CA 1
ATOM 764 C C . TYR A 1 95 ? 2.177 4.340 4.984 1.00 95.44 95 TYR A C 1
ATOM 766 O O . TYR A 1 95 ? 2.334 3.926 3.836 1.00 95.44 95 TYR A O 1
ATOM 774 N N . GLU A 1 96 ? 2.807 5.431 5.427 1.00 94.69 96 GLU A N 1
ATOM 775 C CA . GLU A 1 96 ? 3.761 6.183 4.598 1.00 94.69 96 GLU A CA 1
ATOM 776 C C . GLU A 1 96 ? 5.029 5.375 4.286 1.00 94.69 96 GLU A C 1
ATOM 778 O O . GLU A 1 96 ? 5.518 5.406 3.155 1.00 94.69 96 GLU A O 1
ATOM 783 N N . THR A 1 97 ? 5.533 4.580 5.234 1.00 95.25 97 THR A N 1
ATOM 784 C CA . THR A 1 97 ? 6.639 3.646 4.968 1.00 95.25 97 THR A CA 1
ATOM 785 C C . THR A 1 97 ? 6.259 2.609 3.912 1.00 95.25 97 THR A C 1
ATOM 787 O O . THR A 1 97 ? 7.047 2.363 3.002 1.00 95.25 97 THR A O 1
ATOM 790 N N . LEU A 1 98 ? 5.038 2.062 3.950 1.00 95.69 98 LEU A N 1
ATOM 791 C CA . LEU A 1 98 ? 4.552 1.149 2.907 1.00 95.69 98 LEU A CA 1
ATOM 792 C C . LEU A 1 98 ? 4.486 1.824 1.529 1.00 95.69 98 LEU A C 1
ATOM 794 O O . LEU A 1 98 ? 4.771 1.185 0.520 1.00 95.69 98 LEU A O 1
ATOM 798 N N . ILE A 1 99 ? 4.139 3.113 1.456 1.00 96.12 99 ILE A N 1
ATOM 799 C CA . ILE A 1 99 ? 4.173 3.858 0.186 1.00 96.12 99 ILE A CA 1
ATOM 800 C C . ILE A 1 99 ? 5.600 3.936 -0.355 1.00 96.12 99 ILE A C 1
ATOM 802 O O . ILE A 1 99 ? 5.798 3.722 -1.552 1.00 96.12 99 ILE A O 1
ATOM 806 N N . LYS A 1 100 ? 6.581 4.233 0.506 1.00 95.25 100 LYS A N 1
ATOM 807 C CA . LYS A 1 100 ? 8.000 4.262 0.121 1.00 95.25 100 LYS A CA 1
ATOM 808 C C . LYS A 1 100 ? 8.475 2.892 -0.351 1.00 95.25 100 LYS A C 1
ATOM 810 O O . LYS A 1 100 ? 9.086 2.820 -1.407 1.00 95.25 100 LYS A O 1
ATOM 815 N N . TYR A 1 101 ? 8.124 1.835 0.380 1.00 94.38 101 TYR A N 1
ATOM 816 C CA . TYR A 1 101 ? 8.427 0.455 0.011 1.00 94.38 101 TYR A CA 1
ATOM 817 C C . TYR A 1 101 ? 7.917 0.120 -1.388 1.00 94.38 101 TYR A C 1
ATOM 819 O O . TYR A 1 101 ? 8.692 -0.258 -2.256 1.00 94.38 101 TYR A O 1
ATOM 827 N N . VAL A 1 102 ? 6.626 0.339 -1.646 1.00 93.25 102 VAL A N 1
ATOM 828 C CA . VAL A 1 102 ? 6.043 0.008 -2.951 1.00 93.25 102 VAL A CA 1
ATOM 829 C C . VAL A 1 102 ? 6.651 0.846 -4.075 1.00 93.25 102 VAL A C 1
ATOM 831 O O . VAL A 1 102 ? 6.849 0.334 -5.168 1.00 93.25 102 VAL A O 1
ATOM 834 N N . ARG A 1 103 ? 6.988 2.116 -3.824 1.00 93.06 103 ARG A N 1
ATOM 835 C CA . ARG A 1 103 ? 7.704 2.942 -4.809 1.00 93.06 103 ARG A CA 1
ATOM 836 C C . ARG A 1 103 ? 9.096 2.401 -5.110 1.00 93.06 103 ARG A C 1
ATOM 838 O O . ARG A 1 103 ? 9.446 2.302 -6.274 1.00 93.06 103 ARG A O 1
ATOM 845 N N . TRP A 1 104 ? 9.842 2.018 -4.079 1.00 92.62 104 TRP A N 1
ATOM 846 C CA . TRP A 1 104 ? 11.164 1.422 -4.237 1.00 92.62 104 TRP A CA 1
ATOM 847 C C . TRP A 1 104 ? 11.101 0.113 -5.037 1.00 92.62 104 TRP A C 1
ATOM 849 O O . TRP A 1 104 ? 11.869 -0.056 -5.980 1.00 92.62 104 TRP A O 1
ATOM 859 N N . VAL A 1 105 ? 10.127 -0.756 -4.739 1.00 90.81 105 VAL A N 1
ATOM 860 C CA . VAL A 1 105 ? 9.867 -1.969 -5.533 1.00 90.81 105 VAL A CA 1
ATOM 861 C C . VAL A 1 105 ? 9.579 -1.600 -6.994 1.00 90.81 105 VAL A C 1
ATOM 863 O O . VAL A 1 105 ? 10.166 -2.181 -7.898 1.00 90.81 105 VAL A O 1
ATOM 866 N N . ASP A 1 106 ? 8.741 -0.593 -7.241 1.00 89.50 106 ASP A N 1
ATOM 867 C CA . ASP A 1 106 ? 8.341 -0.182 -8.597 1.00 89.50 106 ASP A CA 1
ATOM 868 C C . ASP A 1 106 ? 9.461 0.448 -9.432 1.00 89.50 106 ASP A C 1
ATOM 870 O O . ASP A 1 106 ? 9.382 0.423 -10.667 1.00 89.50 106 ASP A O 1
ATOM 874 N N . ASP A 1 107 ? 10.448 1.041 -8.761 1.00 87.69 107 ASP A N 1
ATOM 875 C CA . ASP A 1 107 ? 11.610 1.694 -9.366 1.00 87.69 107 ASP A CA 1
ATOM 876 C C . ASP A 1 107 ? 12.789 0.718 -9.549 1.00 87.69 107 ASP A C 1
ATOM 878 O O . ASP A 1 107 ? 13.687 0.971 -10.354 1.00 87.69 107 ASP A O 1
ATOM 882 N N . SER A 1 108 ? 12.794 -0.408 -8.831 1.00 79.38 108 SER A N 1
ATOM 883 C CA . SER A 1 108 ? 13.805 -1.453 -8.986 1.00 79.38 108 SER A CA 1
ATOM 884 C C . SER A 1 108 ? 13.584 -2.236 -10.291 1.00 79.38 108 SER A C 1
ATOM 886 O O . SER A 1 108 ? 12.577 -2.915 -10.462 1.00 79.38 108 SER A O 1
ATOM 888 N N . ASN A 1 109 ? 14.531 -2.150 -11.232 1.00 63.09 109 ASN A N 1
ATOM 889 C CA . ASN A 1 109 ? 14.451 -2.843 -12.529 1.00 63.09 109 ASN A CA 1
ATOM 890 C C . ASN A 1 109 ? 14.553 -4.381 -12.418 1.00 63.09 109 ASN A C 1
ATOM 892 O O . ASN A 1 109 ? 14.214 -5.074 -13.372 1.00 63.09 109 ASN A O 1
ATOM 896 N N . ASP A 1 110 ? 14.990 -4.914 -11.272 1.00 56.81 110 ASP A N 1
ATOM 897 C CA . ASP A 1 110 ? 15.284 -6.343 -11.071 1.00 56.81 110 ASP A CA 1
ATOM 898 C C . ASP A 1 110 ? 14.105 -7.162 -10.505 1.00 56.81 110 ASP A C 1
ATOM 900 O O . ASP A 1 110 ? 14.224 -8.365 -10.271 1.00 56.81 110 ASP A O 1
ATOM 904 N N . THR A 1 111 ? 12.939 -6.550 -10.280 1.00 55.72 111 THR A N 1
ATOM 905 C CA . THR A 1 111 ? 11.813 -7.195 -9.575 1.00 55.72 111 THR A CA 1
ATOM 906 C C . THR A 1 111 ? 10.844 -7.983 -10.455 1.00 55.72 111 THR A C 1
ATOM 908 O O . THR A 1 111 ? 9.811 -8.446 -9.967 1.00 55.72 111 THR A O 1
ATOM 911 N N . GLU A 1 112 ? 11.178 -8.236 -11.725 1.00 53.78 112 GLU A N 1
ATOM 912 C CA . GLU A 1 112 ? 10.348 -9.065 -12.617 1.00 53.78 112 GLU A CA 1
ATOM 913 C C . GLU A 1 112 ? 10.160 -10.519 -12.125 1.00 53.78 112 GLU A C 1
ATOM 915 O O . GLU A 1 112 ? 9.252 -11.204 -12.597 1.00 53.78 112 GLU A O 1
ATOM 920 N N . LEU A 1 113 ? 10.965 -10.996 -11.164 1.00 50.47 113 LEU A N 1
ATOM 921 C CA . LEU A 1 113 ? 11.056 -12.423 -10.819 1.00 50.47 113 LEU A CA 1
ATOM 922 C C . LEU A 1 113 ? 10.556 -12.821 -9.427 1.00 50.47 113 LEU A C 1
ATOM 924 O O . LEU A 1 113 ? 10.389 -14.014 -9.175 1.00 50.47 113 LEU A O 1
ATOM 928 N N . ILE A 1 114 ? 10.261 -11.874 -8.535 1.00 58.03 114 ILE A N 1
ATOM 929 C CA . ILE A 1 114 ? 9.810 -12.205 -7.177 1.00 58.03 114 ILE A CA 1
ATOM 930 C C . ILE A 1 114 ? 8.290 -12.417 -7.173 1.00 58.03 114 ILE A C 1
ATOM 932 O O . ILE A 1 114 ? 7.513 -11.573 -6.740 1.00 58.03 114 ILE A O 1
ATOM 936 N N . ASP A 1 115 ? 7.885 -13.524 -7.796 1.00 59.69 115 ASP A N 1
ATOM 937 C CA . ASP A 1 115 ? 6.613 -14.267 -7.766 1.00 59.69 115 ASP A CA 1
ATOM 938 C C . ASP A 1 115 ? 5.307 -13.521 -7.402 1.00 59.69 115 ASP A C 1
ATOM 940 O O . ASP A 1 115 ? 4.403 -14.063 -6.765 1.00 59.69 115 ASP A O 1
ATOM 944 N N . LYS A 1 116 ? 5.178 -12.247 -7.802 1.00 70.19 116 LYS A N 1
ATOM 945 C CA . LYS A 1 116 ? 4.083 -11.335 -7.410 1.00 70.19 116 LYS A CA 1
ATOM 946 C C . LYS A 1 116 ? 3.876 -11.228 -5.889 1.00 70.19 116 LYS A C 1
ATOM 948 O O . LYS A 1 116 ? 2.831 -10.726 -5.457 1.00 70.19 116 LYS A O 1
ATOM 953 N N . ASP A 1 117 ? 4.843 -11.672 -5.090 1.00 85.50 117 ASP A N 1
ATOM 954 C CA . ASP A 1 117 ? 4.780 -11.629 -3.637 1.00 85.50 117 ASP A CA 1
ATOM 955 C C . ASP A 1 117 ? 5.441 -10.349 -3.133 1.00 85.50 117 ASP A C 1
ATOM 957 O O . ASP A 1 117 ? 6.653 -10.251 -2.958 1.00 85.50 117 ASP A O 1
ATOM 961 N N . MET A 1 118 ? 4.602 -9.353 -2.863 1.00 87.00 118 MET A N 1
ATOM 962 C CA . MET A 1 118 ? 5.021 -8.068 -2.307 1.00 87.00 118 MET A CA 1
ATOM 963 C C . MET A 1 118 ? 5.581 -8.181 -0.879 1.00 87.00 118 MET A C 1
ATOM 965 O O . MET A 1 118 ? 6.005 -7.163 -0.339 1.00 87.00 118 MET A O 1
ATOM 969 N N . PHE A 1 119 ? 5.561 -9.357 -0.247 1.00 88.94 119 PHE A N 1
ATOM 970 C CA . PHE A 1 119 ? 6.142 -9.608 1.075 1.00 88.94 119 PHE A CA 1
ATOM 971 C C . PHE A 1 119 ? 7.338 -10.559 1.044 1.00 88.94 119 PHE A C 1
ATOM 973 O O . PHE A 1 119 ? 7.770 -11.034 2.095 1.00 88.94 119 PHE A O 1
ATOM 980 N N . HIS A 1 120 ? 7.894 -10.823 -0.136 1.00 89.62 120 HIS A N 1
ATOM 981 C CA . HIS A 1 120 ? 9.068 -11.668 -0.243 1.00 89.62 120 HIS A CA 1
ATOM 982 C C . HIS A 1 120 ? 10.242 -11.108 0.565 1.00 89.62 120 HIS A C 1
ATOM 984 O O . HIS A 1 120 ? 10.516 -9.904 0.545 1.00 89.62 120 HIS A O 1
ATOM 990 N N . TRP A 1 121 ? 10.959 -11.999 1.247 1.00 89.06 121 TRP A N 1
ATOM 991 C CA . TRP A 1 121 ? 12.029 -11.624 2.169 1.00 89.06 121 TRP A CA 1
ATOM 992 C C . TRP A 1 121 ? 13.106 -10.755 1.509 1.00 89.06 121 TRP A C 1
ATOM 994 O O . TRP A 1 121 ? 13.496 -9.747 2.080 1.00 89.06 121 TRP A O 1
ATOM 1004 N N . GLU A 1 122 ? 13.520 -11.081 0.283 1.00 88.94 122 GLU A N 1
ATOM 1005 C CA . GLU A 1 122 ? 14.543 -10.311 -0.445 1.00 88.94 122 GLU A CA 1
ATOM 1006 C C . GLU A 1 122 ? 14.103 -8.876 -0.770 1.00 88.94 122 GLU A C 1
ATOM 1008 O O . GLU A 1 122 ? 14.927 -7.965 -0.750 1.00 88.94 122 GLU A O 1
ATOM 1013 N N . LEU A 1 123 ? 12.807 -8.643 -1.021 1.00 89.88 123 LEU A N 1
ATOM 1014 C CA . LEU A 1 123 ? 12.292 -7.285 -1.227 1.00 89.88 123 LEU A CA 1
ATOM 1015 C C . LEU A 1 123 ? 12.331 -6.488 0.073 1.00 89.88 123 LEU A C 1
ATOM 1017 O O . LEU A 1 123 ? 12.672 -5.307 0.071 1.00 89.88 123 LEU A O 1
ATOM 1021 N N . ILE A 1 124 ? 11.963 -7.131 1.182 1.00 90.75 124 ILE A N 1
ATOM 1022 C CA . ILE A 1 124 ? 11.972 -6.507 2.504 1.00 90.75 124 ILE A CA 1
ATOM 1023 C C . ILE A 1 124 ? 13.411 -6.170 2.894 1.00 90.75 124 ILE A C 1
ATOM 1025 O O . ILE A 1 124 ? 13.686 -5.029 3.251 1.00 90.75 124 ILE A O 1
ATOM 1029 N N . ASP A 1 125 ? 14.324 -7.131 2.785 1.00 91.31 125 ASP A N 1
ATOM 1030 C CA . ASP A 1 125 ? 15.740 -6.965 3.113 1.00 91.31 125 ASP A CA 1
ATOM 1031 C C . ASP A 1 125 ? 16.409 -5.898 2.231 1.00 91.31 125 ASP A C 1
ATOM 1033 O O . ASP A 1 125 ? 17.055 -4.974 2.734 1.00 91.31 125 ASP A O 1
ATOM 1037 N N . GLY A 1 126 ? 16.153 -5.940 0.920 1.00 91.94 126 GLY A N 1
ATOM 1038 C CA . GLY A 1 126 ? 16.625 -4.928 -0.022 1.00 91.94 126 GLY A CA 1
ATOM 1039 C C . GLY A 1 126 ? 16.095 -3.527 0.296 1.00 91.94 126 GLY A C 1
ATOM 1040 O O . GLY A 1 126 ? 16.856 -2.558 0.280 1.00 91.94 126 GLY A O 1
ATOM 1041 N N . PHE A 1 127 ? 14.817 -3.406 0.664 1.00 92.25 127 PHE A N 1
ATOM 1042 C CA . PHE A 1 127 ? 14.239 -2.125 1.069 1.00 92.25 127 PHE A CA 1
ATOM 1043 C C . PHE A 1 127 ? 14.825 -1.600 2.382 1.00 92.25 127 PHE A C 1
ATOM 1045 O O . PHE A 1 127 ? 15.084 -0.399 2.496 1.00 92.25 127 PHE A O 1
ATOM 1052 N N . MET A 1 128 ? 15.033 -2.471 3.372 1.00 92.62 128 MET A N 1
ATOM 1053 C CA . MET A 1 128 ? 15.640 -2.090 4.649 1.00 92.62 128 MET A CA 1
ATOM 1054 C C . MET A 1 128 ? 17.081 -1.612 4.439 1.00 92.62 128 MET A C 1
ATOM 1056 O O . MET A 1 128 ? 17.434 -0.541 4.927 1.00 92.62 128 MET A O 1
ATOM 1060 N N . THR A 1 129 ? 17.854 -2.317 3.609 1.00 92.94 129 THR A N 1
ATOM 1061 C CA . THR A 1 129 ? 19.216 -1.919 3.212 1.00 92.94 129 THR A CA 1
ATOM 1062 C C . THR A 1 129 ? 19.217 -0.567 2.494 1.00 92.94 129 THR A C 1
ATOM 1064 O O . THR A 1 129 ? 20.011 0.319 2.807 1.00 92.94 129 THR A O 1
ATOM 1067 N N . TRP A 1 130 ? 18.292 -0.357 1.554 1.00 91.94 130 TRP A N 1
ATOM 1068 C CA . TRP A 1 130 ? 18.153 0.926 0.862 1.00 91.94 130 TRP A CA 1
ATOM 1069 C C . TRP A 1 130 ? 17.805 2.069 1.827 1.00 91.94 130 TRP A C 1
ATOM 1071 O O . TRP A 1 130 ? 18.331 3.172 1.687 1.00 91.94 130 TRP A O 1
ATOM 1081 N N . CYS A 1 131 ? 16.961 1.808 2.829 1.00 89.69 131 CYS A N 1
ATOM 1082 C CA . CYS A 1 131 ? 16.624 2.792 3.856 1.00 89.69 131 CYS A CA 1
ATOM 1083 C C . CYS A 1 131 ? 17.834 3.183 4.719 1.00 89.69 131 CYS A C 1
ATOM 1085 O O . CYS A 1 131 ? 17.920 4.341 5.117 1.00 89.69 131 CYS A O 1
ATOM 1087 N N . GLU A 1 132 ? 18.755 2.258 4.998 1.00 83.75 132 GLU A N 1
ATOM 1088 C CA . GLU A 1 132 ? 19.987 2.544 5.749 1.00 83.75 132 GLU A CA 1
ATOM 1089 C C . GLU A 1 132 ? 20.972 3.413 4.957 1.00 83.75 132 GLU A C 1
ATOM 1091 O O . GLU A 1 132 ? 21.634 4.266 5.540 1.00 83.75 132 GLU A O 1
ATOM 1096 N N . VAL A 1 133 ? 21.047 3.229 3.634 1.00 78.62 133 VAL A N 1
ATOM 1097 C CA . VAL A 1 133 ? 21.963 3.972 2.745 1.00 78.62 133 VAL A CA 1
ATOM 1098 C C . VAL A 1 133 ? 21.399 5.333 2.311 1.00 78.62 133 VAL A C 1
ATOM 1100 O O . VAL A 1 133 ? 22.151 6.235 1.954 1.00 78.62 133 VAL A O 1
ATOM 1103 N N . ALA A 1 134 ? 20.075 5.503 2.315 1.00 69.38 134 ALA A N 1
ATOM 1104 C CA . ALA A 1 134 ? 19.412 6.754 1.934 1.00 69.38 134 ALA A CA 1
ATOM 1105 C C . ALA A 1 134 ? 19.467 7.857 3.019 1.00 69.38 134 ALA A C 1
ATOM 1107 O O . ALA A 1 134 ? 18.895 8.935 2.816 1.00 69.38 134 ALA A O 1
ATOM 1108 N N . HIS A 1 135 ? 20.130 7.589 4.149 1.00 49.31 135 HIS A N 1
ATOM 1109 C CA . HIS A 1 135 ? 20.382 8.503 5.266 1.00 49.31 135 HIS A CA 1
ATOM 1110 C C . HIS A 1 135 ? 21.864 8.873 5.367 1.00 49.31 135 HIS A C 1
ATOM 1112 O O . HIS A 1 135 ? 22.123 10.022 5.798 1.00 49.31 135 HIS A O 1
#

Sequence (135 aa):
MPKHNTRKRKYLLPGKNLIKGKAEVKTLHLADMVICVNGSILRFERFAFKSCPVLFRGFRKVETSQFTDMKRSSFVRQIYSLLSENVTSTTASRYETLIKYVRWVDDSNDTELIDKDMFHWELIDGFMTWCEVAH

pLDDT: mean 83.32, std 14.08, range [44.97, 96.31]

Secondary structure (DSSP, 8-state):
-------PPPP-PPPGGGS----------GGG-EEEETTEEEEGGGGGBTT----EETTEEPPSTTSPB---HHHHHHHHHHHHHS--TTHHHHHHHHHHHHHHHHH-TTGGGSTT-TT-HHHHHHHHHHHHHT-

=== Feature glossary ===
Annotated list of the representations used here:

Nearest PDB structures. The Foldseek neighbor list gives the closest experimentally determined structures in the PDB, ranked by structural alignment. TM-score near 1 means near-identical fold; near 0.3 means only rough topology match. This is how one finds what a novel AlphaFold prediction most resembles in the solved-structure universe.

Foldseek 3Di. Foldseek's 3Di representation compresses backbone geometry into a per-residue letter drawn from a learned twenty-state alphabet. It captures the tertiary interaction pattern around each residue — which residues are packed against it in space, regardless of where they are in sequence.

Radius of gyration, Cα contacts, bounding box. Radius of gyration (Rg) is the root-mean-square distance of Cα atoms from their centroid — a single number for overall size and compactness. A globular domain of N residues has Rg ≈ 2.2·N^0.38 Å; an extended or disordered chain has a much larger Rg. The Cα contact count is the number of residue pairs whose Cα atoms are within 8 Å and are more than four positions apart in sequence — a standard proxy for tertiary packing density. The bounding box is the smallest axis-aligned box enclosing all Cα atoms.

InterPro / GO / CATH / organism. The annotation block draws on four external resources. InterPro: which protein families and domains the sequence belongs to. GO: standardized terms for what the protein does, what process it participates in, and where in the cell it acts. CATH: which structural fold it has in the CATH hierarchy. Organism: the species of origin.

mmCIF coordinates. The mmCIF block holds the 3D Cartesian coordinates of each backbone atom (N, Cα, C, O) in ångströms. mmCIF is the PDB's canonical archive format — a tagged-loop text representation of the atomic model.

pLDDT. pLDDT is the predicted lDDT-Cα score: AlphaFold's confidence that the local environment of each residue (all inter-atomic distances within 15 Å) is correctly placed. It is a per-residue number between 0 and 100, with higher meaning more reliable.

Backbone torsions (φ/ψ). φ (phi) and ψ (psi) are the two rotatable backbone dihedrals per residue: φ is the C(i-1)–N–Cα–C torsion, ψ is the N–Cα–C–N(i+1) torsion, both in degrees on (−180°, 180°]. α-helical residues cluster near (−60°, −45°); β-strand residues near (−120°, +130°). A Ramachandran plot is simply a scatter of (φ, ψ) for every residue.

B-factor. For experimental (PDB) structures, the B-factor (temperature factor) quantifies the positional spread of each atom in the crystal — a combination of thermal vibration and static disorder — in units of Å². High B-factors mark flexible loops or poorly resolved regions; low B-factors mark the rigid, well-ordered core.

Secondary structure (3-state, P-SEA). SS3 is a coarse helix/strand/coil call (letters a/b/c) made by the P-SEA algorithm from inter-Cα distances and dihedrals. It is less detailed than DSSP but needs only Cα positions.

Predicted aligned error. Predicted aligned error is AlphaFold's pairwise confidence. Unlike pLDDT (per-residue), PAE is per-res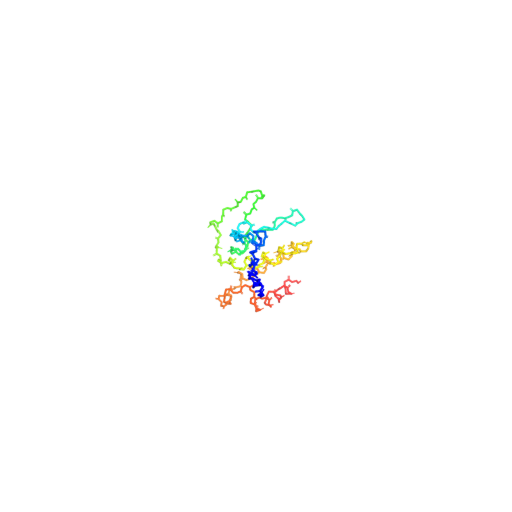idue-pair and captures whether two parts of the structure are correctly placed relative to each other. Units are ångströms of expected positional error.

Solvent-accessible surface area. Solvent-accessible surface area (SASA) is the area in Å² traced out by the centre of a 1.4 Å probe sphere (a water molecule) rolled over the protein's van der Waals surface (Shrake–Rupley / Lee–Richards construction). Buried residues have near-zero SASA; fully exposed residues can exceed 200 Å². The total SASA scales roughly with the number of surface residues.

Secondary structure (8-state, DSSP). The SS8 string is DSSP's per-residue secondary-structure call. α-helix (H) means an i→i+4 H-bond ladder; β-strand (E) means the residue participates in a β-sheet; 3₁₀ (G) and π (I) are tighter and wider helices; T/S are turns/bends; '-' is loop.

Rendered structure images. Structure images are PyMOL renders from six orthogonal camera directions. Cartoon representation draws helices as coils and strands as arrows; sticks shows the backbone as bonds; surface shows the solvent-excluded envelope. Rainbow coloring maps sequence position to hue (blue→red, N→C); chain coloring assigns a distinct color per polypeptide.

Sequence. The amino-acid sequence is the protein's primary structure: the linear order of residues from the N-terminus to the C-terminus, written in one-letter code. Everything else here — the 3D coordinates, the secondary structure, the domain annotations — is ultimately a consequence of this string.

Contact-map, Ramachandran, and PAE plots. Three diagnostic plots accompany the record. The Cα contact map visualizes the tertiary structure as a 2D adjacency matrix (8 Å cutoff, sequence-local contacts suppressed). The Ramachandran plot shows the distribution of backbone (φ, ψ) torsions, with points in the α and β basins reflecting secondary structure content. The PAE plot shows AlphaFold's inter-residue confidence as a color matrix.